Protein AF-A0A2R5LQ98-F1 (afdb_monomer)

Mean predicted aligned error: 14.09 Å

Solvent-accessible surface area (backbone atoms only — not comparable to full-atom values): 7367 Å² total; per-residue (Å²): 133,86,83,88,81,86,85,81,83,84,84,85,83,77,83,77,71,76,84,69,76,84,76,71,77,87,73,93,70,78,68,43,74,77,51,88,75,49,103,71,66,37,36,36,38,35,54,52,100,87,42,72,46,59,29,33,68,53,62,91,60,60,74,58,41,79,45,75,46,80,45,96,87,72,50,69,51,76,46,81,42,63,28,64,84,64,29,77,38,29,27,34,16,81,90,76,75,42,73,49,50,60,49,92,75,88,53,83,57,131

Radius of gyration: 24.33 Å; Cα contacts (8 Å, |Δi|>4): 139; chains: 1; bounding box: 85×27×50 Å

Sequence (110 aa):
MSSSRRASVWLLIVQVVGLHGLHSEETIVYPEFLEARSDNDARTLKLTDDLTLNLLQKSPFPEHLHLRTPQRDGSVLNTYVPSSLYSSKLFQDEGNFASMVVTEDDGLQL

Secondary structure (DSSP, 8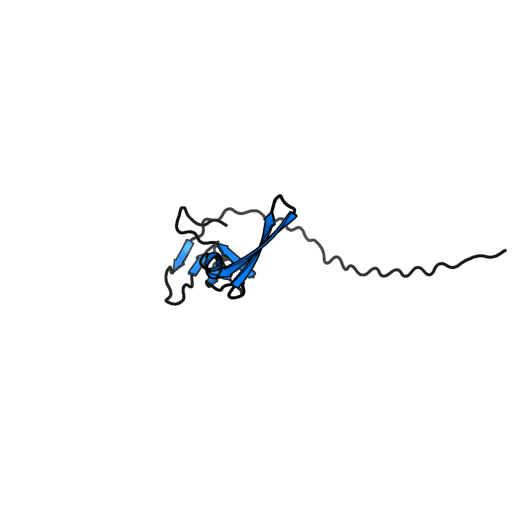-state):
-------------------------------EEEE---TT--EEEE-SSS-EEEEB---SS-SEEEEEEE-TTS-EEEEEEETHHHHTTEEEETTTTEEEE--SSSS-B-

Nearest PDB structures (foldseek):
  7aoe-assembly1_G  TM=2.921E-01  e=4.486E+00  Schizosaccharomyces pombe 972h-
  9c3c-assembly1_d  TM=1.556E-01  e=7.654E+00  Oryctolagus cuniculus
  8yt8-assembly1_D  TM=1.508E-01  e=8.618E+00  Mus musculus

Structure (mmCIF, N/CA/C/O backbone):
data_AF-A0A2R5LQ98-F1
#
_entry.id   AF-A0A2R5LQ98-F1
#
loop_
_atom_site.group_PDB
_atom_site.id
_atom_site.type_symbol
_atom_site.label_atom_id
_atom_site.label_alt_id
_atom_site.label_comp_id
_atom_site.label_asym_id
_atom_site.label_entity_id
_atom_site.label_seq_id
_atom_site.pdbx_PDB_ins_code
_atom_site.Cartn_x
_atom_site.Cartn_y
_atom_site.Cartn_z
_atom_site.occupancy
_atom_site.B_iso_or_equiv
_atom_site.auth_seq_id
_atom_site.auth_comp_id
_atom_site.auth_asym_id
_atom_site.auth_atom_id
_atom_site.pdbx_PDB_model_num
ATOM 1 N N . MET A 1 1 ? 67.790 -9.679 9.465 1.00 37.56 1 MET A N 1
ATOM 2 C CA . MET A 1 1 ? 67.715 -8.733 10.601 1.00 37.56 1 MET A CA 1
ATOM 3 C C . MET A 1 1 ? 66.465 -7.873 10.448 1.00 37.56 1 MET A C 1
ATOM 5 O O . MET A 1 1 ? 66.325 -7.273 9.397 1.00 37.56 1 MET A O 1
ATOM 9 N N . SER A 1 2 ? 65.617 -7.853 11.489 1.00 42.22 2 SER A N 1
ATOM 10 C CA . SER A 1 2 ? 64.572 -6.859 11.838 1.00 42.22 2 SER A CA 1
ATOM 11 C C . SER A 1 2 ? 63.421 -6.612 10.831 1.00 42.22 2 SER A C 1
ATOM 13 O O . SER A 1 2 ? 63.647 -6.044 9.775 1.00 42.22 2 SER A O 1
ATOM 15 N N . SER A 1 3 ? 62.197 -7.139 10.993 1.00 42.78 3 SER A N 1
ATOM 16 C CA . SER A 1 3 ? 61.136 -6.907 12.010 1.00 42.78 3 SER A CA 1
ATOM 17 C C . SER A 1 3 ? 60.228 -5.689 11.744 1.00 42.78 3 SER A C 1
ATOM 19 O O . SER A 1 3 ? 60.640 -4.569 12.003 1.00 42.78 3 SER A O 1
ATOM 21 N N . SER A 1 4 ? 58.955 -5.994 11.417 1.00 47.31 4 SER A N 1
ATOM 22 C CA . SER A 1 4 ? 57.694 -5.376 11.908 1.00 47.31 4 SER A CA 1
ATOM 23 C C . SER A 1 4 ? 57.432 -3.892 11.551 1.00 47.31 4 SER A C 1
ATOM 25 O O . SER A 1 4 ? 58.294 -3.044 11.698 1.00 47.31 4 SER A O 1
ATOM 27 N N . ARG A 1 5 ? 56.240 -3.457 11.117 1.00 47.31 5 ARG A N 1
ATOM 28 C CA . ARG A 1 5 ? 54.952 -3.556 11.827 1.00 47.31 5 ARG A CA 1
ATOM 29 C C . ARG A 1 5 ? 53.774 -3.380 10.861 1.00 47.31 5 ARG A C 1
ATOM 31 O O . ARG A 1 5 ? 53.688 -2.388 10.148 1.00 47.31 5 ARG A O 1
ATOM 38 N N . ARG A 1 6 ? 52.845 -4.338 10.879 1.00 51.00 6 ARG A N 1
ATOM 39 C CA . ARG A 1 6 ? 51.522 -4.231 10.250 1.00 51.00 6 ARG A CA 1
ATOM 40 C C . ARG A 1 6 ? 50.669 -3.273 11.086 1.00 51.00 6 ARG A C 1
ATOM 42 O O . ARG A 1 6 ? 50.520 -3.496 12.285 1.00 51.00 6 ARG A O 1
ATOM 49 N N . ALA A 1 7 ? 50.131 -2.221 10.476 1.00 42.00 7 ALA A N 1
ATOM 50 C CA . ALA A 1 7 ? 49.174 -1.334 11.127 1.00 42.00 7 ALA A CA 1
ATOM 51 C C . ALA A 1 7 ? 47.787 -1.995 11.103 1.00 42.00 7 ALA A C 1
ATOM 53 O O . ALA A 1 7 ? 47.108 -2.006 10.080 1.00 42.00 7 ALA A O 1
ATOM 54 N N . SER A 1 8 ? 47.392 -2.599 12.224 1.00 39.09 8 SER A N 1
ATOM 55 C CA . SER A 1 8 ? 46.012 -3.018 12.467 1.00 39.09 8 SER A CA 1
ATOM 56 C C . SER A 1 8 ? 45.162 -1.787 12.772 1.00 39.09 8 SER A C 1
ATOM 58 O O . SER A 1 8 ? 45.332 -1.169 13.820 1.00 39.09 8 SER A O 1
ATOM 60 N N . VAL A 1 9 ? 44.230 -1.453 11.882 1.00 42.19 9 VAL A N 1
ATOM 61 C CA . VAL A 1 9 ? 43.111 -0.561 12.199 1.00 42.19 9 VAL A CA 1
ATOM 62 C C . VAL A 1 9 ? 41.957 -1.452 12.645 1.00 42.19 9 VAL A C 1
ATOM 64 O O . VAL A 1 9 ? 41.326 -2.117 11.829 1.00 42.19 9 VAL A O 1
ATOM 67 N N . TRP A 1 10 ? 41.728 -1.518 13.953 1.00 38.84 10 TRP A N 1
ATOM 68 C CA . TRP A 1 10 ? 40.530 -2.127 14.521 1.00 38.84 10 TRP A CA 1
ATOM 69 C C . TRP A 1 10 ? 39.476 -1.035 14.659 1.00 38.84 10 TRP A C 1
ATOM 71 O O . TRP A 1 10 ? 39.590 -0.173 15.525 1.00 38.84 10 TRP A O 1
ATOM 81 N N . LEU A 1 11 ? 38.463 -1.058 13.798 1.00 38.94 11 LEU A N 1
ATOM 82 C CA . LEU A 1 11 ? 37.272 -0.230 13.951 1.00 38.94 11 LEU A CA 1
ATOM 83 C C . LEU A 1 11 ? 36.123 -1.176 14.298 1.00 38.94 11 LEU A C 1
ATOM 85 O O . LEU A 1 11 ? 35.502 -1.773 13.426 1.00 38.94 11 LEU A O 1
ATOM 89 N N . LEU A 1 12 ? 35.923 -1.383 15.599 1.00 41.19 12 LEU A N 1
ATOM 90 C CA . LEU A 1 12 ? 34.821 -2.168 16.141 1.00 41.19 12 LEU A CA 1
ATOM 91 C C . LEU A 1 12 ? 33.860 -1.200 16.822 1.00 41.19 12 LEU A C 1
ATOM 93 O O . LEU A 1 12 ? 34.031 -0.858 17.987 1.00 41.19 12 LEU A O 1
ATOM 97 N N . ILE A 1 13 ? 32.863 -0.739 16.068 1.00 49.56 13 ILE A N 1
ATOM 98 C CA . ILE A 1 13 ? 31.635 -0.187 16.639 1.00 49.56 13 ILE A CA 1
ATOM 99 C C . ILE A 1 13 ? 30.469 -0.788 15.859 1.00 49.56 13 ILE A C 1
ATOM 101 O O . ILE A 1 13 ? 29.965 -0.209 14.904 1.00 49.56 13 ILE A O 1
ATOM 105 N N . VAL A 1 14 ? 30.044 -1.975 16.281 1.00 47.91 14 VAL A N 1
ATOM 106 C CA . VAL A 1 14 ? 28.637 -2.360 16.178 1.00 47.91 14 VAL A CA 1
ATOM 107 C C . VAL A 1 14 ? 28.155 -2.417 17.615 1.00 47.91 14 VAL A C 1
ATOM 109 O O . VAL A 1 14 ? 28.456 -3.355 18.350 1.00 47.91 14 VAL A O 1
ATOM 112 N N . GLN A 1 15 ? 27.475 -1.358 18.045 1.00 48.00 15 GLN A N 1
ATOM 113 C CA . GLN A 1 15 ? 26.648 -1.436 19.238 1.00 48.00 15 GLN A CA 1
ATOM 114 C C . GLN A 1 15 ? 25.492 -2.370 18.884 1.00 48.00 15 GLN A C 1
ATOM 116 O O . GLN A 1 15 ? 24.548 -1.975 18.205 1.00 48.00 15 GLN A O 1
ATOM 121 N N . VAL A 1 16 ? 25.598 -3.631 19.303 1.00 54.66 16 VAL A N 1
ATOM 122 C CA . VAL A 1 16 ? 24.442 -4.518 19.402 1.00 54.66 16 VAL A CA 1
ATOM 123 C C . VAL A 1 16 ? 23.573 -3.931 20.509 1.00 54.66 16 VAL A C 1
ATOM 125 O O . VAL A 1 16 ? 23.759 -4.228 21.687 1.00 54.66 16 VAL A O 1
ATOM 128 N N . VAL A 1 17 ? 22.669 -3.022 20.141 1.00 55.72 17 VAL A N 1
ATOM 129 C CA . VAL A 1 17 ? 21.506 -2.732 20.978 1.00 55.72 17 VAL A CA 1
ATOM 130 C C . VAL A 1 17 ? 20.747 -4.049 21.075 1.00 55.72 17 VAL A C 1
ATOM 132 O O . VAL A 1 17 ? 20.492 -4.695 20.059 1.00 55.72 17 VAL A O 1
ATOM 135 N N . GLY A 1 18 ? 20.530 -4.491 22.313 1.00 46.94 18 GLY A N 1
ATOM 136 C CA . GLY A 1 18 ? 20.116 -5.844 22.650 1.00 46.94 18 GLY A CA 1
ATOM 137 C C . GLY A 1 18 ? 18.989 -6.359 21.766 1.00 46.94 18 GLY A C 1
ATOM 138 O O . GLY A 1 18 ? 17.906 -5.781 21.719 1.00 46.94 18 GLY A O 1
ATOM 139 N N . LEU A 1 19 ? 19.248 -7.495 21.121 1.00 49.00 19 LEU A N 1
ATOM 140 C CA . LEU A 1 19 ? 18.220 -8.379 20.592 1.00 49.00 19 LEU A CA 1
ATOM 141 C C . LEU A 1 19 ? 17.486 -8.998 21.799 1.00 49.00 19 LEU A C 1
ATOM 143 O O . LEU A 1 19 ? 17.687 -10.158 22.154 1.00 49.00 19 LEU A O 1
ATOM 147 N N . HIS A 1 20 ? 16.701 -8.192 22.514 1.00 45.81 20 HIS A N 1
ATOM 148 C CA . HIS A 1 20 ? 15.703 -8.718 23.432 1.00 45.81 20 HIS A CA 1
ATOM 149 C C . HIS A 1 20 ? 14.644 -9.384 22.561 1.00 45.81 20 HIS A C 1
ATOM 151 O O . HIS A 1 20 ? 14.119 -8.764 21.640 1.00 45.81 20 HIS A O 1
ATOM 157 N N . GLY A 1 21 ? 14.460 -10.683 22.787 1.00 42.19 21 GLY A N 1
ATOM 158 C CA . GLY A 1 21 ? 13.768 -11.593 21.889 1.00 42.19 21 GLY A CA 1
ATOM 159 C C . GLY A 1 21 ? 12.479 -11.021 21.318 1.00 42.19 21 GLY A C 1
ATOM 160 O O . GLY A 1 21 ? 11.533 -10.742 22.049 1.00 42.19 21 GLY A O 1
ATOM 161 N N . LEU A 1 22 ? 12.434 -10.936 19.991 1.00 44.75 22 LEU A N 1
ATOM 162 C CA . LEU A 1 22 ? 11.188 -10.916 19.242 1.00 44.75 22 LEU A CA 1
ATOM 163 C C . LEU A 1 22 ? 10.571 -12.314 19.363 1.00 44.75 22 LEU A C 1
ATOM 165 O O . LEU A 1 22 ? 10.620 -13.116 18.436 1.00 44.75 22 LEU A O 1
ATOM 169 N N . HIS A 1 23 ? 10.047 -12.639 20.543 1.00 47.50 23 HIS A N 1
ATOM 170 C CA . HIS A 1 23 ? 9.014 -13.656 20.638 1.00 47.50 23 HIS A CA 1
ATOM 171 C C . HIS A 1 23 ? 7.741 -12.970 20.149 1.00 47.50 23 HIS A C 1
ATOM 173 O O . HIS A 1 23 ? 6.975 -12.411 20.927 1.00 47.50 23 HIS A O 1
ATOM 179 N N . SER A 1 24 ? 7.601 -12.886 18.829 1.00 57.50 24 SER A N 1
ATOM 180 C CA . SER A 1 24 ? 6.337 -12.502 18.226 1.00 57.50 24 SER A CA 1
ATOM 181 C C . SER A 1 24 ? 5.433 -13.714 18.394 1.00 57.50 24 SER A C 1
ATOM 183 O O . SER A 1 24 ? 5.571 -14.677 17.644 1.00 57.50 24 SER A O 1
ATOM 185 N N . GLU A 1 25 ? 4.576 -13.724 19.418 1.00 67.88 25 GLU A N 1
ATOM 186 C CA . GLU A 1 25 ? 3.452 -14.659 19.407 1.00 67.88 25 GLU A CA 1
ATOM 187 C C . GLU A 1 25 ? 2.597 -14.313 18.188 1.00 67.88 25 GLU A C 1
ATOM 189 O O . GLU A 1 25 ? 1.931 -13.279 18.138 1.00 67.88 25 GLU A O 1
ATOM 194 N N . GLU A 1 26 ? 2.676 -15.157 17.164 1.00 71.81 26 GLU A N 1
ATOM 195 C CA . GLU A 1 26 ? 1.795 -15.075 16.010 1.00 71.81 26 GLU A CA 1
ATOM 196 C C . GLU A 1 26 ? 0.360 -15.297 16.497 1.00 71.81 26 GLU A C 1
ATOM 198 O O . GLU A 1 26 ? -0.018 -16.390 16.916 1.00 71.81 26 GLU A O 1
ATOM 203 N N . THR A 1 27 ? -0.434 -14.230 16.478 1.00 77.94 27 THR A N 1
ATOM 204 C CA . THR A 1 27 ? -1.841 -14.261 16.876 1.00 77.94 27 THR A CA 1
ATOM 205 C C . THR A 1 27 ? -2.703 -14.185 15.628 1.00 77.94 27 THR A C 1
ATOM 207 O O . THR A 1 27 ? -2.563 -13.269 14.819 1.00 77.94 27 THR A O 1
ATOM 210 N N . ILE A 1 28 ? -3.614 -15.145 15.473 1.00 83.50 28 ILE A N 1
ATOM 211 C CA . ILE A 1 28 ? -4.626 -15.096 14.418 1.00 83.50 28 ILE A CA 1
ATOM 212 C C . ILE A 1 28 ? -5.691 -14.083 14.835 1.00 83.50 28 ILE A C 1
ATOM 214 O O . ILE A 1 28 ? -6.304 -14.221 15.893 1.00 83.50 28 ILE A O 1
ATOM 218 N N . VAL A 1 29 ? -5.925 -13.091 13.982 1.00 84.69 29 VAL A N 1
ATOM 219 C CA . VAL A 1 29 ? -6.975 -12.083 14.157 1.00 84.69 29 VAL A CA 1
ATOM 220 C C . VAL A 1 29 ? -8.029 -12.225 13.066 1.00 84.69 29 VAL A C 1
ATOM 222 O O . VAL A 1 29 ? -7.748 -12.738 11.983 1.00 84.69 29 VAL A O 1
ATOM 225 N N . TYR A 1 30 ? -9.237 -11.745 13.346 1.00 83.00 30 TYR A N 1
ATOM 226 C CA . TYR A 1 30 ? -10.328 -11.660 12.378 1.00 83.00 30 TYR A CA 1
ATOM 227 C C . TYR A 1 30 ? -10.653 -10.180 12.177 1.00 83.00 30 TYR A C 1
ATOM 229 O O . TYR A 1 30 ? -11.362 -9.606 13.001 1.00 83.00 30 TYR A O 1
ATOM 237 N N . PRO A 1 31 ? -10.071 -9.539 11.149 1.00 83.75 31 PRO A N 1
ATOM 238 C CA . PRO A 1 31 ? -10.191 -8.103 10.965 1.00 83.75 31 PRO A CA 1
ATOM 239 C C . PRO A 1 31 ? -11.630 -7.673 10.690 1.00 83.75 31 PRO A C 1
ATOM 241 O O . PRO A 1 31 ? -12.351 -8.340 9.945 1.00 83.75 31 PRO A O 1
ATOM 244 N N . GLU A 1 32 ? -12.011 -6.505 11.200 1.00 84.75 32 GLU A N 1
ATOM 245 C CA . GLU A 1 32 ? -13.319 -5.899 10.940 1.00 84.75 32 GLU A CA 1
ATOM 246 C C . GLU A 1 32 ? -13.161 -4.517 10.298 1.00 84.75 32 GLU A C 1
ATOM 248 O O . GLU A 1 32 ? -12.367 -3.685 10.748 1.00 84.75 32 GLU A O 1
ATOM 253 N N . PHE A 1 33 ? -13.934 -4.249 9.241 1.00 84.50 33 PHE A N 1
ATOM 254 C CA . PHE A 1 33 ? -14.041 -2.901 8.682 1.00 84.50 33 PHE A CA 1
ATOM 255 C C . PHE A 1 33 ? -14.982 -2.067 9.547 1.00 84.50 33 PHE A C 1
ATOM 257 O O . PHE A 1 33 ? -16.154 -2.410 9.689 1.00 84.50 33 PHE A O 1
ATOM 264 N N . LEU A 1 34 ? -14.473 -0.964 10.098 1.00 79.00 34 LEU A N 1
ATOM 265 C CA . LEU A 1 34 ? -15.246 -0.121 11.010 1.00 79.00 34 LEU A CA 1
ATOM 266 C C . LEU A 1 34 ? -16.181 0.843 10.265 1.00 79.00 34 LEU A C 1
ATOM 268 O O . LEU A 1 34 ? -17.327 0.992 10.671 1.00 79.00 34 LEU A O 1
ATOM 272 N N . GLU A 1 35 ? -15.749 1.429 9.142 1.00 64.44 35 GLU A N 1
ATOM 273 C CA . GLU A 1 35 ? -16.605 2.207 8.232 1.00 64.44 35 GLU A CA 1
ATOM 274 C C . GLU A 1 35 ? -16.124 2.049 6.780 1.00 64.44 35 GLU A C 1
ATOM 276 O O . GLU A 1 35 ? -14.924 2.040 6.497 1.00 64.44 35 GLU A O 1
ATOM 281 N N . ALA A 1 36 ? -17.073 1.853 5.856 1.00 58.94 36 ALA A N 1
ATOM 282 C CA . ALA A 1 36 ? -16.808 1.208 4.567 1.00 58.94 36 ALA A CA 1
ATOM 283 C C . ALA A 1 36 ? -16.664 2.144 3.355 1.00 58.94 36 ALA A C 1
ATOM 285 O O . ALA A 1 36 ? -16.202 1.676 2.316 1.00 58.94 36 ALA A O 1
ATOM 286 N N . ARG A 1 37 ? -17.071 3.419 3.422 1.00 57.22 37 ARG A N 1
ATOM 287 C CA . ARG A 1 37 ? -17.010 4.349 2.275 1.00 57.22 37 ARG A CA 1
ATOM 288 C C . ARG A 1 37 ? -16.918 5.797 2.753 1.00 57.22 37 ARG A C 1
ATOM 290 O O . ARG A 1 37 ? -17.938 6.384 3.101 1.00 57.22 37 ARG A O 1
ATOM 297 N N . SER A 1 38 ? -15.715 6.367 2.759 1.00 57.62 38 SER A N 1
ATOM 298 C CA . SER A 1 38 ? -15.562 7.820 2.642 1.00 57.62 38 SER A CA 1
ATOM 299 C C . SER A 1 38 ? -15.494 8.187 1.160 1.00 57.62 38 SER A C 1
ATOM 301 O O . SER A 1 38 ? -15.138 7.345 0.333 1.00 57.62 38 SER A O 1
ATOM 303 N N . ASP A 1 39 ? -15.782 9.440 0.814 1.00 57.72 39 ASP A N 1
ATOM 304 C CA . ASP A 1 39 ? -15.661 9.955 -0.562 1.00 57.72 39 ASP A CA 1
ATOM 305 C C . ASP A 1 39 ? -14.212 9.906 -1.107 1.00 57.72 39 ASP A C 1
ATOM 307 O O . ASP A 1 39 ? -13.951 10.266 -2.253 1.00 57.72 39 ASP A O 1
ATOM 311 N N . ASN A 1 40 ? -13.261 9.466 -0.280 1.00 60.16 40 ASN A N 1
ATOM 312 C CA . ASN A 1 40 ? -11.824 9.583 -0.467 1.00 60.16 40 ASN A CA 1
ATOM 313 C C . ASN A 1 40 ? -11.147 8.206 -0.625 1.00 60.16 40 ASN A C 1
ATOM 315 O O . ASN A 1 40 ? -9.930 8.116 -0.464 1.00 60.16 40 ASN A O 1
ATOM 319 N N . ASP A 1 41 ? -11.925 7.132 -0.811 1.00 72.88 41 ASP A N 1
ATOM 320 C CA . ASP A 1 41 ? -11.461 5.733 -0.805 1.00 72.88 41 ASP A CA 1
ATOM 321 C C . ASP A 1 41 ? -10.689 5.327 0.471 1.00 72.88 41 ASP A C 1
ATOM 323 O O . ASP A 1 41 ? -9.947 4.341 0.487 1.00 72.88 41 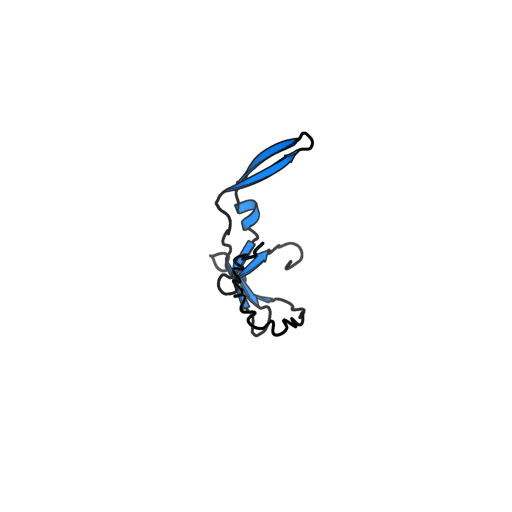ASP A O 1
ATOM 327 N N . ALA A 1 42 ? -10.874 6.062 1.574 1.00 79.25 42 ALA A N 1
ATOM 328 C CA . ALA A 1 42 ? -10.269 5.728 2.859 1.00 79.25 42 ALA A CA 1
ATOM 329 C C . ALA A 1 42 ? -11.043 4.595 3.545 1.00 79.25 42 ALA A C 1
ATOM 331 O O . ALA A 1 42 ? -12.276 4.553 3.495 1.00 79.25 42 ALA A O 1
ATOM 332 N N . ARG A 1 43 ? -10.320 3.695 4.214 1.00 83.06 43 ARG A N 1
ATOM 333 C CA . ARG A 1 43 ? -10.885 2.553 4.945 1.00 83.06 43 ARG A CA 1
ATOM 334 C C . ARG A 1 43 ? -10.253 2.451 6.326 1.00 83.06 43 ARG A C 1
ATOM 336 O O . ARG A 1 43 ? -9.054 2.666 6.474 1.00 83.06 43 ARG A O 1
ATOM 343 N N . THR A 1 44 ? -11.035 2.055 7.320 1.00 87.94 44 THR A N 1
ATOM 344 C CA . THR A 1 44 ? -10.517 1.778 8.665 1.00 87.94 44 THR A CA 1
ATOM 345 C C . THR A 1 44 ? -10.697 0.302 8.976 1.00 87.94 44 THR A C 1
ATOM 347 O O . THR A 1 44 ? -11.817 -0.212 8.939 1.00 87.94 44 THR A O 1
ATOM 350 N N . LEU A 1 45 ? -9.587 -0.376 9.264 1.00 88.75 45 LEU A N 1
ATOM 351 C CA . LEU A 1 45 ? -9.544 -1.802 9.561 1.00 88.75 45 LEU A CA 1
ATOM 352 C C . LEU A 1 45 ? -9.088 -2.014 11.002 1.00 88.75 45 LEU A C 1
ATOM 354 O O . LEU A 1 45 ? -7.960 -1.674 11.357 1.00 88.75 45 LEU A O 1
ATOM 358 N N . LYS A 1 46 ? -9.945 -2.603 11.830 1.00 90.56 46 LYS A N 1
ATOM 359 C CA . LYS A 1 46 ? -9.582 -3.017 13.183 1.00 90.56 46 LYS A CA 1
ATOM 360 C C . LYS A 1 46 ? -8.994 -4.423 13.134 1.00 90.56 46 LYS A C 1
ATOM 362 O O . LYS A 1 46 ? -9.657 -5.339 12.655 1.00 90.56 46 LYS A O 1
ATOM 367 N N . LEU A 1 47 ? -7.762 -4.582 13.615 1.00 88.62 47 LEU A N 1
ATOM 368 C CA . LEU A 1 47 ? -7.098 -5.885 13.727 1.00 88.62 47 LEU A CA 1
ATOM 369 C C . LEU A 1 47 ? -7.282 -6.468 15.132 1.00 88.62 47 LEU A C 1
ATOM 371 O O . LEU A 1 47 ? -7.622 -7.638 15.276 1.00 88.62 47 LEU A O 1
ATOM 375 N N . THR A 1 48 ? -7.101 -5.638 16.158 1.00 88.94 48 THR A N 1
ATOM 376 C CA . THR A 1 48 ? -7.272 -5.970 17.581 1.00 88.94 48 THR A CA 1
ATOM 377 C C . THR A 1 48 ? -7.862 -4.768 18.325 1.00 88.94 48 THR A C 1
ATOM 379 O O . THR A 1 48 ? -8.157 -3.735 17.721 1.00 88.94 48 THR A O 1
ATOM 382 N N . ASP A 1 49 ? -8.062 -4.874 19.640 1.00 87.25 49 ASP A N 1
ATOM 383 C CA . ASP A 1 49 ? -8.525 -3.741 20.456 1.00 87.25 49 ASP A CA 1
ATOM 384 C C . ASP A 1 49 ? -7.515 -2.586 20.532 1.00 87.25 49 ASP A C 1
ATOM 386 O O . ASP A 1 49 ? -7.910 -1.436 20.717 1.00 87.25 49 ASP A O 1
ATOM 390 N N . ASP A 1 50 ? -6.230 -2.880 20.351 1.00 90.50 50 ASP A N 1
ATOM 391 C CA . ASP A 1 50 ? -5.115 -1.937 20.425 1.00 90.50 50 ASP A CA 1
ATOM 392 C C . ASP A 1 50 ? -4.519 -1.561 19.057 1.00 90.50 50 ASP A C 1
ATOM 394 O O . ASP A 1 50 ? -3.802 -0.564 18.966 1.00 90.50 50 ASP A O 1
ATOM 398 N N . LEU A 1 51 ? -4.849 -2.292 17.986 1.00 89.81 51 LEU A N 1
ATOM 399 C CA . LEU A 1 51 ? -4.341 -2.038 16.638 1.00 89.81 51 LEU A CA 1
ATOM 400 C C . LEU A 1 51 ? -5.472 -1.789 15.637 1.00 89.81 51 LEU A C 1
ATOM 402 O O . LEU A 1 51 ? -6.264 -2.672 15.296 1.00 89.81 51 LEU A O 1
ATOM 406 N N . THR A 1 52 ? -5.491 -0.570 15.105 1.00 92.06 52 THR A N 1
ATOM 407 C CA . THR A 1 52 ? -6.367 -0.145 14.010 1.00 92.06 52 THR A CA 1
ATOM 408 C C . THR A 1 52 ? -5.524 0.463 12.899 1.00 92.06 52 THR A C 1
ATOM 410 O O . THR A 1 52 ? -4.653 1.291 13.167 1.00 92.06 52 THR A O 1
ATOM 413 N N . LEU A 1 53 ? -5.804 0.065 11.660 1.00 91.38 53 LEU A N 1
ATOM 414 C CA . LEU A 1 53 ? -5.176 0.604 10.463 1.00 91.38 53 LEU A CA 1
ATOM 415 C C . LEU A 1 53 ? -6.099 1.608 9.773 1.00 91.38 53 LEU A C 1
ATOM 417 O O . LEU A 1 53 ? -7.272 1.322 9.518 1.00 91.38 53 LEU A O 1
ATOM 421 N N . ASN A 1 54 ? -5.545 2.766 9.430 1.00 90.88 54 ASN A N 1
ATOM 422 C CA . ASN A 1 54 ? -6.185 3.800 8.626 1.00 90.88 54 ASN A CA 1
ATOM 423 C C . ASN A 1 54 ? -5.599 3.749 7.218 1.00 90.88 54 ASN A C 1
ATOM 425 O O . ASN A 1 54 ? -4.520 4.268 6.938 1.00 90.88 54 ASN A O 1
ATOM 429 N N . LEU A 1 55 ? -6.323 3.070 6.343 1.00 89.06 55 LEU A N 1
ATOM 430 C CA . LEU A 1 55 ? -5.905 2.699 5.007 1.00 89.06 55 LEU A CA 1
ATOM 431 C C . LEU A 1 55 ? -6.314 3.782 4.007 1.00 89.06 55 LEU A C 1
ATOM 433 O O . LEU A 1 55 ? -7.499 4.060 3.820 1.00 89.06 55 LEU A O 1
ATOM 437 N N . LEU A 1 56 ? -5.328 4.358 3.326 1.00 88.44 56 LEU A N 1
ATOM 438 C CA . LEU A 1 56 ? -5.519 5.293 2.223 1.00 88.44 56 LEU A CA 1
ATOM 439 C C . LEU A 1 56 ? -5.071 4.657 0.9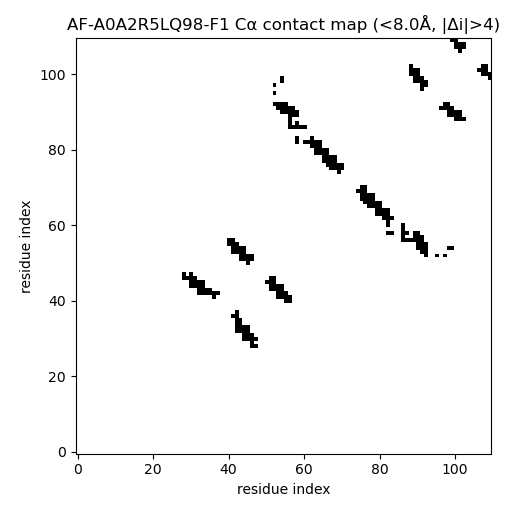12 1.00 88.44 56 LEU A C 1
ATOM 441 O O . LEU A 1 56 ? -3.993 4.062 0.829 1.00 88.44 56 LEU A O 1
ATOM 445 N N . GLN A 1 57 ? -5.879 4.823 -0.132 1.00 85.56 57 GLN A N 1
ATOM 446 C CA . GLN A 1 57 ? -5.506 4.411 -1.477 1.00 85.56 57 GLN A CA 1
ATOM 447 C C . GLN A 1 57 ? -4.544 5.445 -2.074 1.00 85.56 57 GLN A C 1
ATOM 449 O O . GLN A 1 57 ? -4.931 6.385 -2.766 1.00 85.56 57 GLN A O 1
ATOM 454 N N . LYS A 1 58 ? -3.258 5.296 -1.761 1.00 81.56 58 LYS A N 1
ATOM 455 C CA . LYS A 1 58 ? -2.183 6.136 -2.286 1.00 81.56 58 LYS A CA 1
ATOM 456 C C . LYS A 1 58 ? -1.199 5.257 -3.035 1.00 81.56 58 LYS A C 1
ATOM 458 O O . LYS A 1 58 ? -0.662 4.303 -2.482 1.00 81.56 58 LYS A O 1
ATOM 463 N N . SER A 1 59 ? -0.955 5.586 -4.302 1.00 81.44 59 SER A N 1
ATOM 464 C CA . SER A 1 59 ? 0.045 4.873 -5.094 1.00 81.44 59 SER A CA 1
ATOM 465 C C . SER A 1 59 ? 1.443 5.135 -4.518 1.00 81.44 59 SER A C 1
ATOM 467 O O . SER A 1 59 ? 1.876 6.289 -4.530 1.00 81.44 59 SER A O 1
ATOM 469 N N . PRO A 1 60 ? 2.194 4.104 -4.079 1.00 81.06 60 PRO A N 1
ATOM 470 C CA . PRO A 1 60 ? 3.618 4.263 -3.768 1.00 81.06 60 PRO A CA 1
ATOM 471 C C . PRO A 1 60 ? 4.475 4.388 -5.027 1.00 81.06 60 PRO A C 1
ATOM 473 O O . PRO A 1 60 ? 5.671 4.667 -4.959 1.00 81.06 60 PRO A O 1
ATOM 476 N N . PHE A 1 61 ? 3.882 4.117 -6.185 1.00 86.38 61 PHE A N 1
ATOM 477 C CA . PHE A 1 61 ? 4.567 4.101 -7.458 1.00 86.38 61 PHE A CA 1
ATOM 478 C C . PHE A 1 61 ? 4.468 5.457 -8.156 1.00 86.38 61 PHE A C 1
ATOM 480 O O . PHE A 1 61 ? 3.446 6.141 -8.021 1.00 86.38 61 PHE A O 1
ATOM 487 N N . PRO A 1 62 ? 5.471 5.807 -8.984 1.00 87.12 62 PRO A N 1
ATOM 488 C CA . PRO A 1 62 ? 5.312 6.866 -9.975 1.00 87.12 62 PRO A CA 1
ATOM 489 C C . PRO A 1 62 ? 4.155 6.541 -10.934 1.00 87.12 62 PRO A C 1
ATOM 491 O O . PRO A 1 62 ? 3.673 5.411 -10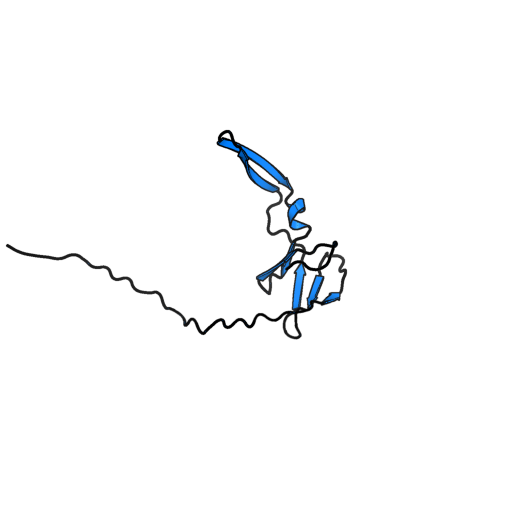.982 1.00 87.12 62 PRO A O 1
ATOM 494 N N . GLU A 1 63 ? 3.716 7.514 -11.731 1.00 90.62 63 GLU A N 1
ATOM 495 C CA . GLU A 1 63 ? 2.567 7.371 -12.645 1.00 90.62 63 GLU A CA 1
ATOM 496 C C . GLU A 1 63 ? 2.690 6.171 -13.605 1.00 90.62 63 GLU A C 1
ATOM 498 O O . GLU A 1 63 ? 1.70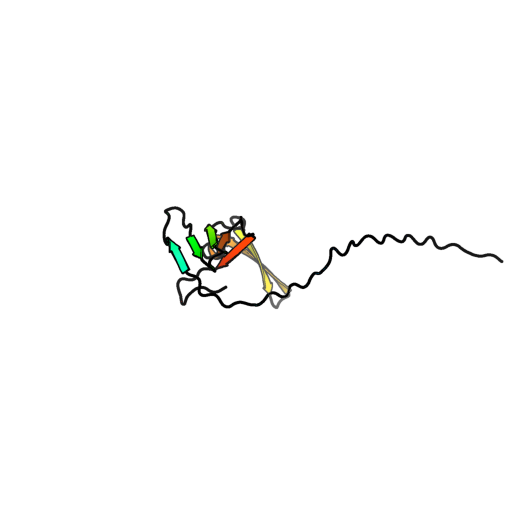3 5.506 -13.916 1.00 90.62 63 GLU A O 1
ATOM 503 N N . HIS A 1 64 ? 3.916 5.850 -14.026 1.00 92.62 64 HIS A N 1
ATOM 504 C CA . HIS A 1 64 ? 4.209 4.734 -14.918 1.00 92.62 64 HIS A CA 1
ATOM 505 C C . HIS A 1 64 ? 5.318 3.852 -14.349 1.00 92.62 64 HIS A C 1
ATOM 507 O O . HIS A 1 64 ? 6.347 4.340 -13.877 1.00 92.62 64 HIS A O 1
ATOM 513 N N . LEU A 1 65 ? 5.126 2.538 -14.450 1.00 91.44 65 LEU A N 1
ATOM 514 C CA . LEU A 1 65 ? 6.132 1.538 -14.126 1.00 91.44 65 LEU A CA 1
ATOM 515 C C . LEU A 1 65 ? 6.877 1.114 -15.387 1.00 91.44 65 LEU A C 1
ATOM 517 O O . LEU A 1 65 ? 6.274 0.889 -16.437 1.00 91.44 65 LEU A O 1
ATOM 521 N N . HIS A 1 66 ? 8.191 0.958 -15.256 1.00 94.81 66 HIS A N 1
ATOM 522 C CA . HIS A 1 66 ? 9.040 0.399 -16.297 1.00 94.81 66 HIS A CA 1
ATOM 523 C C . HIS A 1 66 ? 9.317 -1.075 -15.989 1.00 94.81 66 HIS A C 1
ATOM 525 O O . HIS A 1 66 ? 10.109 -1.404 -15.105 1.00 94.81 66 HIS A O 1
ATOM 531 N N . LEU A 1 67 ? 8.653 -1.965 -16.721 1.00 93.94 67 LEU A N 1
ATOM 532 C CA . LEU A 1 67 ? 8.809 -3.408 -16.595 1.00 93.94 67 LEU A CA 1
ATOM 533 C C . LEU A 1 67 ? 9.867 -3.908 -17.575 1.00 93.94 67 LEU A C 1
ATOM 535 O O . LEU A 1 67 ? 9.837 -3.575 -18.760 1.00 93.94 67 LEU A O 1
ATOM 539 N N . ARG A 1 68 ? 10.782 -4.744 -17.081 1.00 96.31 68 ARG A N 1
ATOM 540 C CA . ARG A 1 68 ? 11.836 -5.375 -17.881 1.00 96.31 68 ARG A CA 1
ATOM 541 C C . ARG A 1 68 ? 11.626 -6.879 -17.864 1.00 96.31 68 ARG A C 1
ATOM 543 O O . ARG A 1 68 ? 11.842 -7.518 -16.838 1.00 96.31 68 ARG A O 1
ATOM 550 N N . THR A 1 69 ? 11.208 -7.432 -18.996 1.00 95.94 69 THR A N 1
ATOM 551 C CA . THR A 1 69 ? 10.934 -8.866 -19.130 1.00 95.94 69 THR A CA 1
ATOM 552 C C . THR A 1 69 ? 12.074 -9.529 -19.903 1.00 95.94 69 THR A C 1
ATOM 554 O O . THR A 1 69 ? 12.257 -9.212 -21.083 1.00 95.94 69 THR A O 1
ATOM 557 N N . PRO A 1 70 ? 12.873 -10.405 -19.270 1.00 96.69 70 PRO A N 1
ATOM 558 C CA . PRO A 1 70 ? 13.926 -11.136 -19.961 1.00 96.69 70 PRO A CA 1
ATOM 559 C C . PRO A 1 70 ? 13.325 -12.203 -20.879 1.00 96.69 70 PRO A C 1
ATOM 561 O O . PRO A 1 70 ? 12.436 -12.955 -20.479 1.00 96.69 70 PRO A O 1
ATOM 564 N N . GLN A 1 71 ? 13.838 -12.285 -22.101 1.00 97.31 71 GLN A N 1
ATOM 565 C CA . GLN A 1 71 ? 13.415 -13.250 -23.109 1.00 97.31 71 GLN A CA 1
ATOM 566 C C . GLN A 1 71 ? 14.410 -14.409 -23.207 1.00 97.31 71 GLN A C 1
ATOM 568 O O . GLN A 1 71 ? 15.575 -14.305 -22.818 1.00 97.31 71 GLN A O 1
ATOM 573 N N . ARG A 1 72 ? 13.957 -15.540 -23.763 1.00 96.12 72 ARG A N 1
ATOM 574 C CA . ARG A 1 72 ? 14.795 -16.744 -23.925 1.00 96.12 72 ARG A CA 1
ATOM 575 C C . ARG A 1 72 ? 15.985 -16.545 -24.869 1.00 96.12 72 ARG A C 1
ATOM 577 O O . ARG A 1 72 ? 16.965 -17.266 -24.744 1.00 96.12 72 ARG A O 1
ATOM 584 N N . ASP A 1 73 ? 15.900 -15.592 -25.793 1.00 95.94 73 ASP A N 1
ATOM 585 C CA . ASP A 1 73 ? 16.974 -15.241 -26.731 1.00 95.94 73 ASP A CA 1
ATOM 586 C C . ASP A 1 73 ? 18.012 -14.269 -26.135 1.00 95.94 73 ASP A C 1
ATOM 588 O O . ASP A 1 73 ? 18.933 -13.843 -26.829 1.00 95.94 73 ASP A O 1
ATOM 592 N N . GLY A 1 74 ? 17.875 -13.917 -24.851 1.00 95.25 74 GLY A N 1
ATOM 593 C CA . GLY A 1 74 ? 18.757 -12.980 -24.158 1.00 95.25 74 GLY A CA 1
ATOM 594 C C . GLY A 1 74 ? 18.400 -11.506 -24.360 1.00 95.25 74 GLY A C 1
ATOM 595 O O . GLY A 1 74 ? 19.054 -10.644 -23.771 1.00 95.25 74 GLY A O 1
ATOM 596 N N . SER A 1 75 ? 17.367 -11.187 -25.145 1.00 96.88 75 SER A N 1
ATOM 597 C CA . SER A 1 75 ? 16.843 -9.825 -25.242 1.00 96.88 75 SER A CA 1
ATOM 598 C C . SER A 1 75 ? 16.013 -9.442 -24.008 1.00 96.88 75 SER A C 1
ATOM 600 O O . SER A 1 75 ? 15.577 -10.290 -23.225 1.00 96.88 75 SER A O 1
ATOM 602 N N . VAL A 1 76 ? 15.802 -8.137 -23.812 1.00 97.38 76 VAL A N 1
ATOM 603 C CA . VAL A 1 76 ? 14.940 -7.604 -22.747 1.00 97.38 76 VAL A CA 1
ATOM 604 C C . VAL A 1 76 ? 13.833 -6.781 -23.380 1.00 97.38 76 VAL A C 1
ATOM 606 O O . VAL A 1 76 ? 14.097 -5.770 -24.033 1.00 97.38 76 VAL A O 1
ATOM 609 N N . LEU A 1 77 ? 12.590 -7.187 -23.139 1.00 96.69 77 LEU A N 1
ATOM 610 C CA . LEU A 1 77 ? 11.424 -6.396 -23.492 1.00 96.69 77 LEU A CA 1
ATOM 611 C C . LEU A 1 77 ? 11.182 -5.347 -22.403 1.00 96.69 77 LEU A C 1
ATOM 613 O O . LEU A 1 77 ? 10.893 -5.685 -21.255 1.00 96.69 77 LEU A O 1
ATOM 617 N N . ASN A 1 78 ? 11.292 -4.075 -22.779 1.00 96.56 78 ASN A N 1
ATOM 618 C CA . ASN A 1 78 ? 10.978 -2.939 -21.918 1.00 96.56 78 ASN A CA 1
ATOM 619 C C . ASN A 1 78 ? 9.534 -2.497 -22.178 1.00 96.56 78 ASN A C 1
ATOM 621 O O . ASN A 1 78 ? 9.183 -2.183 -23.314 1.00 96.56 78 ASN A O 1
ATOM 625 N N . THR A 1 79 ? 8.701 -2.478 -21.140 1.00 94.50 79 THR A N 1
ATOM 626 C CA . THR A 1 79 ? 7.288 -2.077 -21.225 1.00 94.50 79 THR A CA 1
ATOM 627 C C . THR A 1 79 ? 7.006 -0.968 -20.224 1.00 94.50 79 THR A C 1
ATOM 629 O O . THR A 1 79 ? 7.430 -1.055 -19.073 1.00 94.50 79 TH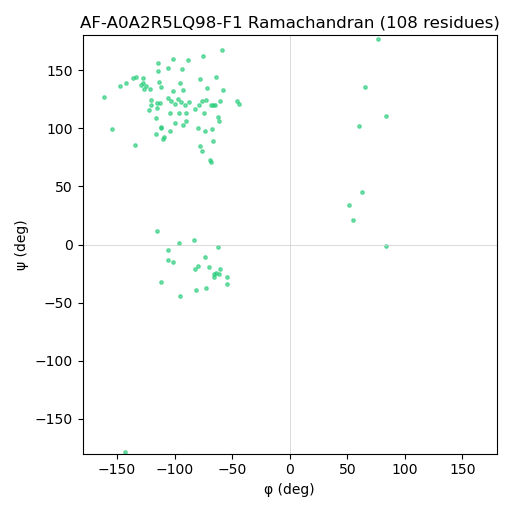R A O 1
ATOM 632 N N . TYR A 1 80 ? 6.270 0.055 -20.652 1.00 94.31 80 TYR A N 1
ATOM 633 C CA . TYR A 1 80 ? 5.749 1.094 -19.770 1.00 94.31 80 TYR A CA 1
ATOM 634 C C . TYR A 1 80 ? 4.269 0.840 -19.539 1.00 94.31 80 TYR A C 1
ATOM 636 O O . TYR A 1 80 ? 3.502 0.741 -20.496 1.00 94.31 80 TYR A O 1
ATOM 644 N N . VAL A 1 81 ? 3.878 0.715 -18.277 1.00 92.94 81 VAL A N 1
ATOM 645 C CA . VAL A 1 81 ? 2.488 0.459 -17.889 1.00 92.94 81 VAL A CA 1
ATOM 646 C C . VAL A 1 81 ? 2.033 1.493 -16.860 1.00 92.94 81 VAL A C 1
ATOM 648 O O . VAL A 1 81 ? 2.842 1.877 -16.010 1.00 92.94 81 VAL A O 1
ATOM 651 N N . PRO A 1 82 ? 0.770 1.953 -16.904 1.00 92.19 82 PRO A N 1
ATOM 652 C CA . PRO A 1 82 ? 0.218 2.800 -15.852 1.00 92.19 82 PRO A CA 1
ATOM 653 C C . PRO A 1 82 ? 0.303 2.093 -14.498 1.00 92.19 82 PRO A C 1
ATOM 655 O O . PRO A 1 82 ? -0.077 0.926 -14.374 1.00 92.19 82 PRO A O 1
ATOM 658 N N . SER A 1 83 ? 0.784 2.788 -13.469 1.00 89.69 83 SER A N 1
ATOM 659 C CA . SER A 1 83 ? 0.894 2.201 -12.129 1.00 89.69 83 SER A CA 1
ATOM 660 C 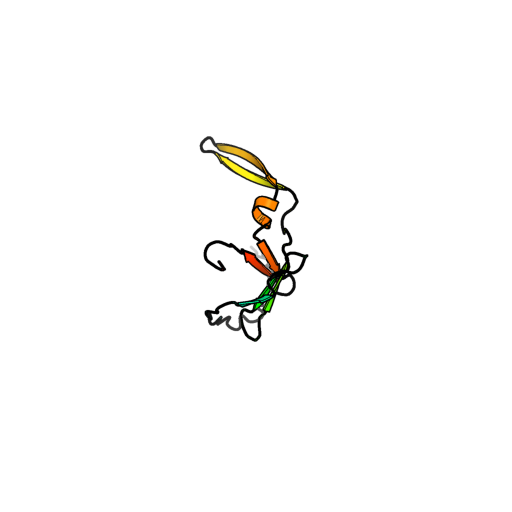C . SER A 1 83 ? -0.459 1.963 -11.464 1.00 89.69 83 SER A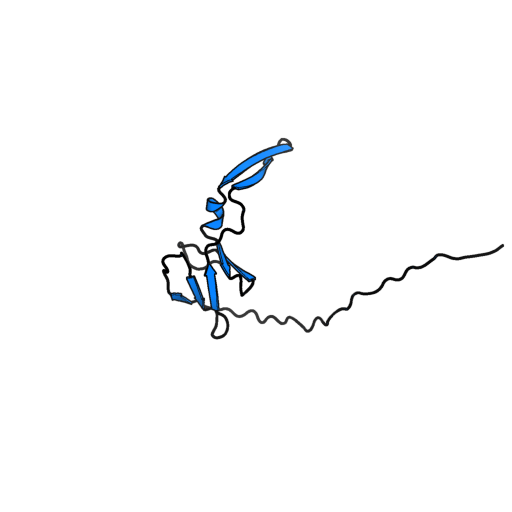 C 1
ATOM 662 O O . SER A 1 83 ? -0.551 1.110 -10.584 1.00 89.69 83 SER A O 1
ATOM 664 N N . SER A 1 84 ? -1.517 2.632 -11.935 1.00 86.62 84 SER A N 1
ATOM 665 C CA . SER A 1 84 ? -2.909 2.423 -11.512 1.00 86.62 84 SER A CA 1
ATOM 666 C C . SER A 1 84 ? -3.373 0.967 -11.634 1.00 86.62 84 SER A C 1
ATOM 668 O O . SER A 1 84 ? -4.197 0.514 -10.835 1.00 86.62 84 SER A O 1
ATOM 670 N N . LEU A 1 85 ? -2.795 0.200 -12.568 1.00 83.50 85 LEU A N 1
ATOM 671 C CA . LEU A 1 85 ? -3.038 -1.242 -12.703 1.00 83.50 85 LEU A CA 1
ATOM 672 C C . LEU A 1 85 ? -2.621 -2.041 -11.458 1.00 83.50 85 LEU A C 1
ATOM 674 O O . LEU A 1 85 ? -3.163 -3.114 -11.217 1.00 83.50 85 LEU A O 1
ATOM 678 N N . TYR A 1 86 ? -1.679 -1.518 -10.671 1.00 81.31 86 TYR A N 1
ATOM 679 C CA . TYR A 1 86 ? -1.126 -2.172 -9.485 1.00 81.31 86 TYR A CA 1
ATOM 680 C C . TYR A 1 86 ? -1.517 -1.463 -8.186 1.00 81.31 86 TYR A C 1
ATOM 682 O O . TYR A 1 86 ? -1.685 -2.116 -7.161 1.00 81.31 86 TYR A O 1
ATOM 690 N N . SER A 1 87 ? -1.677 -0.137 -8.208 1.00 84.19 87 SER A N 1
ATOM 691 C CA . SER A 1 87 ? -1.978 0.650 -7.006 1.00 84.19 87 SER A CA 1
ATOM 692 C C . SER A 1 87 ? -3.456 0.662 -6.620 1.00 84.19 87 SER A C 1
ATOM 694 O O . SER A 1 87 ? -3.762 0.881 -5.455 1.00 84.19 87 SER A O 1
ATOM 696 N N . SER A 1 88 ? -4.377 0.366 -7.542 1.00 79.81 88 SER A N 1
ATOM 697 C CA . SER A 1 88 ? -5.826 0.372 -7.266 1.00 79.81 88 SER A CA 1
ATOM 698 C C . SER A 1 88 ? -6.272 -0.606 -6.172 1.00 79.81 88 SER A C 1
ATOM 700 O O . SER A 1 88 ? -7.325 -0.420 -5.575 1.00 79.81 88 SER A O 1
ATOM 702 N N . LYS A 1 89 ? -5.485 -1.638 -5.864 1.00 80.06 89 LYS A N 1
ATOM 703 C CA . LYS A 1 89 ? -5.788 -2.569 -4.764 1.00 80.06 89 LYS A CA 1
ATOM 704 C C . LYS A 1 89 ? -4.902 -2.366 -3.541 1.00 80.06 89 LYS A C 1
ATOM 706 O O . LYS A 1 89 ? -5.104 -3.051 -2.545 1.00 80.06 89 LYS A O 1
ATOM 711 N N . LEU A 1 90 ? -3.923 -1.466 -3.622 1.00 87.06 90 LEU A N 1
ATOM 712 C CA . LEU A 1 90 ? -2.913 -1.264 -2.595 1.00 87.06 90 LEU A CA 1
ATOM 713 C C . LEU A 1 90 ? -3.277 -0.060 -1.730 1.00 87.06 90 LEU A C 1
ATOM 715 O O . LEU A 1 90 ? -3.375 1.068 -2.210 1.00 87.06 90 LEU A O 1
ATOM 719 N N . PHE A 1 91 ? -3.426 -0.319 -0.441 1.00 87.00 91 PHE A N 1
ATOM 720 C CA . PHE A 1 91 ? -3.710 0.686 0.566 1.00 87.00 91 PHE A CA 1
ATOM 721 C C . PHE A 1 91 ? -2.536 0.814 1.525 1.00 87.00 91 PHE A C 1
ATOM 723 O O . PHE A 1 91 ? -1.820 -0.157 1.782 1.00 87.00 91 PHE A O 1
ATOM 730 N N . GLN A 1 92 ? -2.345 2.015 2.060 1.00 90.38 92 GLN A N 1
ATOM 731 C CA . GLN A 1 92 ? -1.248 2.330 2.966 1.00 90.38 92 GLN A CA 1
ATOM 732 C C . GLN A 1 92 ? -1.766 2.976 4.244 1.00 90.38 92 GLN A C 1
ATOM 734 O O . GLN A 1 92 ? -2.636 3.844 4.191 1.00 90.38 92 GLN A O 1
ATOM 739 N N . ASP A 1 93 ? -1.182 2.576 5.368 1.00 90.88 93 ASP A N 1
ATOM 740 C CA . ASP A 1 93 ? -1.248 3.302 6.630 1.00 90.88 93 ASP A CA 1
ATOM 741 C C . ASP A 1 93 ? 0.154 3.844 6.922 1.00 90.88 93 ASP A C 1
ATOM 743 O O . ASP A 1 93 ? 1.053 3.111 7.344 1.00 90.88 93 ASP A O 1
ATOM 747 N N . GLU A 1 94 ? 0.354 5.134 6.652 1.00 89.19 94 GLU A N 1
ATOM 748 C CA . GLU A 1 94 ? 1.644 5.796 6.869 1.00 89.19 94 GLU A CA 1
ATOM 749 C C . GLU A 1 94 ? 2.016 5.876 8.359 1.00 89.19 94 GLU A C 1
ATOM 751 O O . GLU A 1 94 ? 3.201 5.885 8.684 1.00 89.19 94 GLU A O 1
ATOM 756 N N . GLY A 1 95 ? 1.033 5.909 9.267 1.00 90.94 95 GLY A N 1
ATOM 757 C CA . GLY A 1 95 ? 1.270 6.011 10.708 1.00 90.94 95 GLY A CA 1
ATOM 758 C C . GLY A 1 95 ? 1.807 4.714 11.307 1.00 90.94 95 GLY A C 1
ATOM 759 O O . GLY A 1 95 ? 2.690 4.743 12.161 1.00 90.94 95 GLY A O 1
ATOM 760 N N . ASN A 1 96 ? 1.309 3.581 10.813 1.00 91.19 96 ASN A N 1
ATOM 761 C CA . ASN A 1 96 ? 1.743 2.246 11.221 1.00 91.19 96 ASN A CA 1
ATOM 762 C C . ASN A 1 96 ? 2.810 1.639 10.291 1.00 91.19 96 ASN A C 1
ATOM 764 O O . ASN A 1 96 ? 3.226 0.503 10.508 1.00 91.19 96 ASN A O 1
ATOM 768 N N . PHE A 1 97 ? 3.254 2.366 9.257 1.00 90.50 97 PHE A N 1
ATOM 769 C CA . PHE A 1 97 ? 4.161 1.866 8.211 1.00 90.50 97 PHE A CA 1
ATOM 770 C C . PHE A 1 97 ? 3.686 0.546 7.581 1.00 90.50 97 PHE A C 1
ATOM 772 O O . PHE A 1 97 ? 4.489 -0.312 7.208 1.00 90.50 97 PHE A O 1
ATOM 779 N N . ALA A 1 98 ? 2.368 0.383 7.467 1.00 89.44 98 ALA A N 1
ATOM 780 C CA . ALA A 1 98 ? 1.734 -0.831 6.981 1.00 89.44 98 ALA A CA 1
ATOM 781 C C . ALA A 1 98 ? 1.197 -0.635 5.559 1.00 89.44 98 ALA A C 1
ATOM 783 O O . ALA A 1 98 ? 0.850 0.468 5.131 1.00 89.44 98 ALA A O 1
ATOM 784 N N . SER A 1 99 ? 1.136 -1.723 4.799 1.00 89.12 99 SER A N 1
ATOM 785 C CA . SER A 1 99 ? 0.541 -1.757 3.462 1.00 89.12 99 SER A CA 1
ATOM 786 C C . SER A 1 99 ? -0.314 -3.006 3.327 1.00 89.12 99 SER A C 1
ATOM 788 O O . SER A 1 99 ? 0.043 -4.050 3.867 1.00 89.12 99 SER A O 1
ATOM 790 N N . MET A 1 100 ? -1.434 -2.898 2.619 1.00 85.56 100 MET A N 1
ATOM 791 C CA . MET A 1 100 ? -2.400 -3.984 2.489 1.00 85.56 100 MET A CA 1
ATOM 792 C C . MET A 1 100 ? -2.986 -4.034 1.0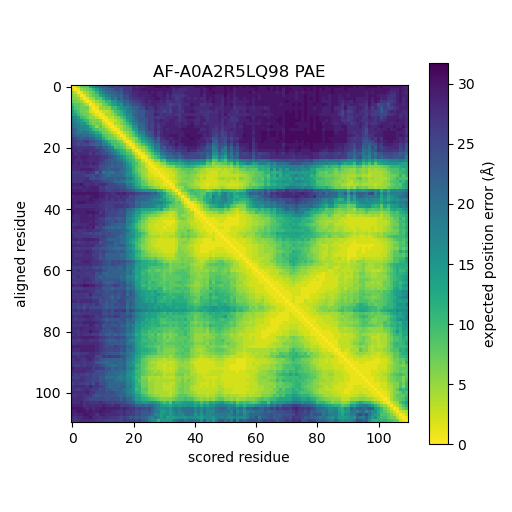84 1.00 85.56 100 MET A C 1
ATOM 794 O O . MET A 1 100 ? -3.307 -2.998 0.500 1.00 85.56 100 MET A O 1
ATOM 798 N N . VAL A 1 101 ? -3.147 -5.248 0.558 1.00 84.19 101 VAL A N 1
ATOM 799 C CA . VAL A 1 101 ? -3.873 -5.492 -0.687 1.00 84.19 101 VAL A CA 1
ATOM 800 C C . VAL A 1 101 ? -5.296 -5.908 -0.342 1.00 84.19 101 VAL A C 1
ATOM 802 O O . VAL A 1 101 ? -5.507 -6.850 0.412 1.00 84.19 101 VAL A O 1
ATOM 805 N N . VAL A 1 102 ? -6.282 -5.208 -0.894 1.00 75.56 102 VAL A N 1
ATOM 806 C CA . VAL A 1 102 ? -7.698 -5.531 -0.681 1.00 75.56 102 VAL A CA 1
ATOM 807 C C . VAL A 1 102 ? -8.298 -6.024 -1.995 1.00 75.56 102 VAL A C 1
ATOM 809 O O . VAL A 1 102 ? -8.268 -5.322 -3.008 1.00 75.56 102 VAL A O 1
ATOM 812 N N . THR A 1 103 ? -8.842 -7.240 -1.985 1.00 74.12 103 THR A N 1
ATOM 813 C CA . THR A 1 103 ? -9.564 -7.858 -3.106 1.00 74.12 103 THR A CA 1
ATOM 814 C C . THR A 1 103 ? -11.035 -8.051 -2.745 1.00 74.12 103 THR A C 1
ATOM 816 O O . THR A 1 103 ? -11.355 -8.397 -1.614 1.00 74.12 103 THR A O 1
ATOM 819 N N . GLU A 1 104 ? -11.943 -7.808 -3.696 1.00 65.62 104 GLU A N 1
ATOM 820 C CA . GLU A 1 104 ? -13.390 -8.011 -3.488 1.00 65.62 104 GLU A CA 1
ATOM 821 C C . GLU A 1 104 ? -13.806 -9.487 -3.625 1.00 65.62 104 GLU A C 1
ATOM 823 O O . GLU A 1 104 ? -14.847 -9.883 -3.107 1.00 65.62 104 GLU A O 1
ATOM 828 N N . ASP A 1 105 ? -12.960 -10.305 -4.255 1.00 54.12 105 ASP A N 1
ATOM 829 C CA . ASP A 1 105 ? -13.136 -11.749 -4.389 1.00 54.12 105 ASP A CA 1
ATOM 830 C C . ASP A 1 105 ? -12.464 -12.458 -3.192 1.00 54.12 105 ASP A C 1
ATOM 832 O O . ASP A 1 105 ? -11.243 -12.410 -3.045 1.00 54.12 105 ASP A O 1
ATOM 836 N N . ASP A 1 106 ? -13.266 -13.093 -2.330 1.00 46.09 106 ASP A N 1
ATOM 837 C CA . ASP A 1 106 ? -12.858 -13.997 -1.234 1.00 46.09 106 ASP A CA 1
ATOM 838 C C . ASP A 1 106 ? -11.986 -13.431 -0.092 1.00 46.09 106 ASP A C 1
ATOM 840 O O . ASP A 1 106 ? -11.080 -14.087 0.425 1.00 46.09 106 ASP A O 1
ATOM 844 N N . GLY A 1 107 ? -12.349 -12.251 0.416 1.00 55.19 107 GLY A N 1
ATOM 845 C CA . GLY A 1 107 ? -11.850 -11.764 1.705 1.00 55.19 107 GLY A CA 1
ATOM 846 C C . GLY A 1 107 ? -10.414 -11.225 1.685 1.00 55.19 107 GLY A C 1
ATOM 847 O O . GLY A 1 107 ? -9.738 -11.182 0.660 1.00 55.19 107 GLY A O 1
ATOM 848 N N . LEU A 1 108 ? -9.978 -10.724 2.846 1.00 53.94 108 LEU A N 1
ATOM 849 C CA . LEU A 1 108 ? -8.674 -10.081 3.032 1.00 53.94 108 LEU A CA 1
ATOM 850 C C . LEU A 1 108 ? -7.529 -11.079 2.824 1.00 53.94 108 LEU A C 1
ATOM 852 O O . LEU A 1 108 ? -7.402 -12.045 3.575 1.00 53.94 108 LEU A O 1
ATOM 856 N N . GLN A 1 109 ? -6.666 -10.801 1.848 1.00 53.28 109 GLN A N 1
ATOM 857 C CA . GLN A 1 109 ? -5.366 -11.455 1.717 1.00 53.28 109 GLN A CA 1
ATOM 858 C C . GLN A 1 109 ? -4.313 -10.551 2.372 1.00 53.28 109 GLN A C 1
ATOM 860 O O . GLN A 1 109 ? -4.096 -9.427 1.919 1.00 53.28 109 GLN A O 1
ATOM 865 N N . LEU A 1 110 ? -3.729 -11.030 3.477 1.00 48.69 110 LEU A N 1
ATOM 866 C CA . LEU A 1 110 ? -2.622 -10.388 4.197 1.00 48.69 110 LEU A CA 1
ATOM 867 C C . LEU A 1 110 ? -1.273 -10.710 3.548 1.00 48.69 110 LEU A C 1
ATOM 869 O O . LEU A 1 110 ? -1.065 -11.890 3.183 1.00 48.69 110 LEU A O 1
#

pLDDT: mean 74.86, std 19.27, range [37.56, 97.38]

Foldseek 3Di:
DDDDDDDDDDDDDDPPPDPPDPPPPDDDFDKDWPDCDDVQRWTWIDRDPPDIATWGLDQPDDQWDWDWDQDPVRDTDTDIDGSCVPSVQWIDRPVVRDIAGDDPPPDGDD

Organism: NCBI:txid34597